Protein AF-A0A1V5J8S3-F1 (afdb_monomer)

Solvent-accessible surface area (backbone atoms only — not comparable to full-atom values): 8499 Å² total; per-residue (Å²): 117,66,55,64,52,51,51,52,51,47,53,51,49,51,51,52,47,46,70,76,46,64,83,63,82,67,90,40,72,66,55,52,52,49,49,53,52,52,53,50,52,51,55,54,58,50,48,42,62,65,68,33,94,46,72,66,56,31,52,52,52,54,46,41,63,73,77,60,67,65,91,67,60,66,65,60,51,48,62,75,44,37,70,60,52,51,51,53,51,51,52,49,53,62,68,71,50,55,68,72,61,58,52,48,57,50,54,53,55,70,72,43,56,69,70,58,46,52,51,52,53,49,52,50,50,53,50,51,50,59,62,68,66,50,80,73,74,65,55,90,88,64,76,125

Mean predicted aligned error: 12.48 Å

Secondary structure (DSSP, 8-state):
-HHHHHHHHHHHHHHHHHHHHTT-----HHHHHHHHHHHHHHHHHHHHHHH-SSHHHHHHHHHHHHHS-----HHHHHHHTHHHHHHHHHHHHHHHS-HHHHHHHHHHHHHS-HHHHHHHHHHHHHHHHHHHTS--PPPGGG--

Radius of gyration: 25.07 Å; Cα contacts (8 Å, |Δi|>4): 24; chains: 1; bounding box: 66×35×59 Å

pLDDT: mean 78.99, std 13.03, range [48.78, 96.5]

Foldseek 3Di:
DVLVVLVVVVVVVVVVCCVVCVPPPCPDVVVVVVVCVVVVVSVVLSVLVLQDPDPVSSVVVVCCVPPVDDPDDVVVVCVVCVVVVCVVVVVVCVVPDDPVVVVVVVVVLVPDDPVVVVVVVVVVVVVCVVVVPPPPPPDSVVPD

Structure (mmCIF, N/CA/C/O backbone):
data_AF-A0A1V5J8S3-F1
#
_entry.id   AF-A0A1V5J8S3-F1
#
loop_
_atom_site.group_PDB
_atom_site.id
_atom_site.type_symbol
_atom_site.label_atom_id
_atom_site.label_alt_id
_atom_site.label_comp_id
_atom_site.label_asym_id
_atom_site.label_entity_id
_atom_site.label_seq_id
_atom_site.pdbx_PDB_ins_code
_atom_site.Cartn_x
_atom_site.Cartn_y
_atom_site.Cartn_z
_atom_site.occupancy
_atom_site.B_iso_or_equiv
_atom_site.auth_seq_id
_atom_site.auth_comp_id
_atom_site.auth_asym_id
_atom_site.auth_atom_id
_atom_site.pdbx_PDB_model_num
ATOM 1 N N . MET A 1 1 ? 1.968 -19.312 -22.969 1.00 48.78 1 MET A N 1
ATOM 2 C CA . MET A 1 1 ? 3.069 -20.081 -23.605 1.00 48.78 1 MET A CA 1
ATOM 3 C C . MET A 1 1 ? 4.381 -19.291 -23.712 1.00 48.78 1 MET A C 1
ATOM 5 O O . MET A 1 1 ? 5.426 -19.868 -23.454 1.00 48.78 1 MET A O 1
ATOM 9 N N . VAL A 1 2 ? 4.354 -17.978 -23.980 1.00 59.34 2 VAL A N 1
ATOM 10 C CA . VAL A 1 2 ? 5.562 -17.117 -24.043 1.00 59.34 2 VAL A CA 1
ATOM 11 C C . VAL A 1 2 ? 6.311 -17.006 -22.699 1.00 59.34 2 VAL A C 1
ATOM 13 O O . VAL A 1 2 ? 7.536 -16.986 -22.673 1.00 59.34 2 VAL A O 1
ATOM 16 N N . TRP A 1 3 ? 5.593 -17.025 -21.570 1.00 53.72 3 TRP A N 1
ATOM 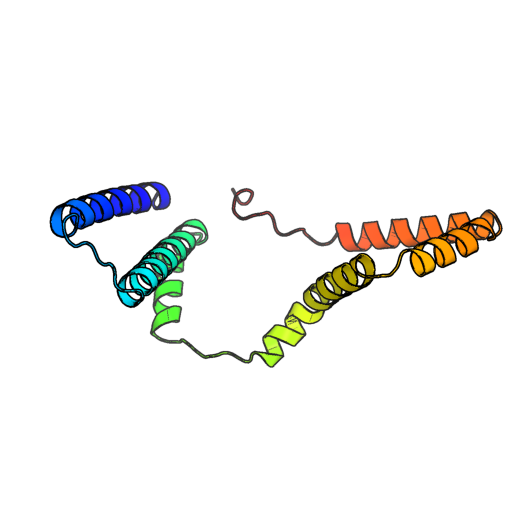17 C CA . TRP A 1 3 ? 6.174 -16.884 -20.226 1.00 53.72 3 TRP A CA 1
ATOM 18 C C . TRP A 1 3 ? 7.140 -18.016 -19.834 1.00 53.72 3 TRP A C 1
ATOM 20 O O . TRP A 1 3 ? 8.235 -17.744 -19.345 1.00 53.72 3 TRP A O 1
ATOM 30 N N . GLY A 1 4 ? 6.771 -19.274 -20.103 1.00 58.78 4 GLY A N 1
ATOM 31 C CA . GLY A 1 4 ? 7.643 -20.429 -19.857 1.00 58.78 4 GLY A CA 1
ATOM 32 C C . GLY A 1 4 ? 8.859 -20.456 -20.789 1.00 58.78 4 GLY A C 1
ATOM 33 O O . GLY A 1 4 ? 9.955 -20.793 -20.354 1.00 58.78 4 GLY A O 1
ATOM 34 N N . GLY A 1 5 ? 8.692 -20.016 -22.044 1.00 62.41 5 GLY A N 1
ATOM 35 C CA . GLY A 1 5 ? 9.794 -19.876 -23.002 1.00 62.41 5 GLY A CA 1
ATOM 36 C C . GLY A 1 5 ? 10.798 -18.796 -22.594 1.00 62.41 5 GLY A C 1
ATOM 37 O O . GLY A 1 5 ? 11.999 -19.044 -22.605 1.00 62.41 5 GLY A O 1
ATOM 38 N N . LEU A 1 6 ? 10.321 -17.629 -22.148 1.00 61.88 6 LEU A N 1
ATOM 39 C CA . LEU A 1 6 ? 11.180 -16.544 -21.664 1.00 61.88 6 LEU A CA 1
ATOM 40 C C . LEU A 1 6 ? 11.939 -16.928 -20.386 1.00 61.88 6 LEU A C 1
ATOM 42 O O . LEU A 1 6 ? 13.113 -16.591 -20.274 1.00 61.88 6 LEU A O 1
ATOM 46 N N . HIS A 1 7 ? 11.322 -17.660 -19.449 1.00 62.69 7 HIS A N 1
ATOM 47 C CA . HIS A 1 7 ? 12.032 -18.184 -18.269 1.00 62.69 7 HIS A CA 1
ATOM 48 C C . HIS A 1 7 ? 13.059 -19.254 -18.653 1.00 62.69 7 HIS A C 1
ATOM 50 O O . HIS A 1 7 ? 14.158 -19.266 -18.107 1.00 62.69 7 HIS A O 1
ATOM 56 N N . GLY A 1 8 ? 12.759 -20.093 -19.648 1.00 63.59 8 GLY A N 1
ATOM 57 C CA . GLY A 1 8 ? 13.741 -21.012 -20.226 1.00 63.59 8 GLY A CA 1
ATOM 58 C C . GLY A 1 8 ? 14.949 -20.280 -20.822 1.00 63.59 8 GLY A C 1
ATOM 59 O O . GLY A 1 8 ? 16.088 -20.637 -20.531 1.00 63.59 8 GLY A O 1
ATOM 60 N N . VAL A 1 9 ? 14.718 -19.209 -21.588 1.00 67.94 9 VAL A N 1
ATOM 61 C CA . VAL A 1 9 ? 15.791 -18.359 -22.135 1.00 67.94 9 VAL A CA 1
ATOM 62 C C . VAL A 1 9 ? 16.559 -17.650 -21.016 1.00 67.94 9 VAL A C 1
ATOM 64 O O . VAL A 1 9 ? 17.783 -17.586 -21.079 1.00 67.94 9 VAL A O 1
ATOM 67 N N . ALA A 1 10 ? 15.876 -17.193 -19.963 1.00 65.25 10 ALA A N 1
ATOM 68 C CA . ALA A 1 10 ? 16.507 -16.597 -18.786 1.00 65.25 10 ALA A CA 1
ATOM 69 C C . ALA A 1 10 ? 17.518 -17.543 -18.133 1.00 65.25 10 ALA A C 1
ATOM 71 O O . ALA A 1 10 ? 18.649 -17.146 -17.871 1.00 65.25 10 ALA A O 1
ATOM 72 N N . LEU A 1 11 ? 17.128 -18.805 -17.928 1.00 66.62 11 LEU A N 1
ATOM 73 C CA . LEU A 1 11 ? 17.985 -19.833 -17.336 1.00 66.62 11 LEU A CA 1
ATOM 74 C C . LEU A 1 11 ? 19.180 -20.161 -18.237 1.00 66.62 11 LEU A C 1
ATOM 76 O O . LEU A 1 11 ? 20.286 -20.381 -17.748 1.00 66.62 11 LEU A O 1
ATOM 80 N N . VAL A 1 12 ? 18.987 -20.168 -19.559 1.00 70.44 12 VAL A N 1
ATOM 81 C CA . VAL A 1 12 ? 20.087 -20.353 -20.518 1.00 70.44 12 VAL A CA 1
ATOM 82 C C . VAL A 1 12 ? 21.059 -19.173 -20.459 1.00 70.44 12 VAL A C 1
ATOM 84 O O . VAL A 1 12 ? 22.268 -19.388 -20.399 1.00 70.44 12 VAL A O 1
ATOM 87 N N . VAL A 1 13 ? 20.556 -17.938 -20.403 1.00 71.38 13 VAL A N 1
ATOM 88 C CA . VAL A 1 13 ? 21.379 -16.726 -20.276 1.00 71.38 13 VAL A CA 1
ATOM 89 C C . VAL A 1 13 ? 22.109 -16.686 -18.932 1.00 71.38 13 VAL A C 1
ATOM 91 O O . VAL A 1 13 ? 23.299 -16.392 -18.910 1.00 71.38 13 VAL A O 1
ATOM 94 N N . GLU A 1 14 ? 21.459 -17.051 -17.826 1.00 69.12 14 GLU A N 1
ATOM 95 C CA . GLU A 1 14 ? 22.086 -17.179 -16.503 1.00 69.12 14 GLU A CA 1
ATOM 96 C C . GLU A 1 14 ? 23.199 -18.236 -16.515 1.00 69.12 14 GLU A C 1
ATOM 98 O O . GLU A 1 14 ? 24.282 -18.042 -15.953 1.00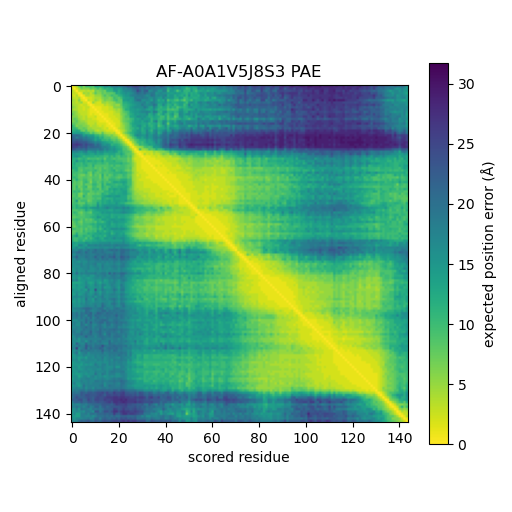 69.12 14 GLU A O 1
ATOM 103 N N . LYS A 1 15 ? 22.976 -19.352 -17.211 1.00 68.69 15 LYS A N 1
ATOM 104 C CA . LYS A 1 15 ? 23.967 -20.422 -17.331 1.00 68.69 15 LYS A CA 1
AT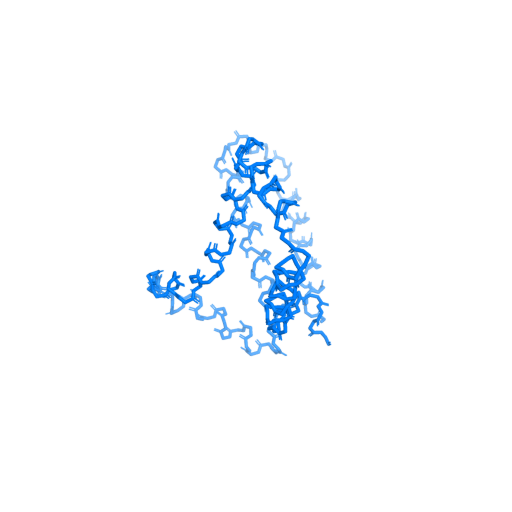OM 105 C C . LYS A 1 15 ? 25.156 -20.013 -18.201 1.00 68.69 15 LYS A C 1
ATOM 107 O O . LYS A 1 15 ? 26.294 -20.314 -17.852 1.00 68.69 15 LYS A O 1
ATOM 112 N N . ILE A 1 16 ? 24.919 -19.260 -19.272 1.00 69.56 16 ILE A N 1
ATOM 113 C CA . ILE A 1 16 ? 25.977 -18.656 -20.096 1.00 69.56 16 ILE A CA 1
ATOM 114 C C . ILE A 1 16 ? 26.734 -17.587 -19.295 1.00 69.56 16 ILE A C 1
ATOM 116 O O . ILE A 1 16 ? 27.960 -17.541 -19.333 1.00 69.56 16 ILE A O 1
ATOM 120 N N . TRP A 1 17 ? 26.035 -16.767 -18.510 1.00 65.69 17 TRP A N 1
ATOM 121 C CA . TRP A 1 17 ? 26.638 -15.721 -17.686 1.00 65.69 17 TRP A CA 1
ATOM 122 C C . TRP A 1 17 ? 27.486 -16.294 -16.549 1.00 65.69 17 TRP A C 1
ATOM 124 O O . TRP A 1 17 ? 28.603 -15.840 -16.324 1.00 65.69 17 TRP A O 1
ATOM 134 N N . SER A 1 18 ? 27.000 -17.317 -15.849 1.00 64.88 18 SER A N 1
ATOM 135 C CA . SER A 1 18 ? 27.772 -18.022 -14.817 1.00 64.88 18 SER A CA 1
ATOM 136 C C . SER A 1 18 ? 28.952 -18.795 -15.411 1.00 64.88 18 SER A C 1
ATOM 138 O O . SER A 1 18 ? 30.003 -18.872 -14.782 1.00 64.88 18 SER A O 1
ATOM 140 N N . TRP A 1 19 ? 28.842 -19.293 -16.642 1.00 63.41 19 TRP A N 1
ATOM 141 C CA . TRP A 1 19 ? 29.974 -19.881 -17.355 1.00 63.41 19 TRP A CA 1
ATOM 142 C C . TRP A 1 19 ? 31.035 -18.833 -17.750 1.00 63.41 19 TRP A C 1
ATOM 144 O O . TRP A 1 19 ? 32.226 -19.073 -17.555 1.00 63.41 19 TRP A O 1
ATOM 154 N N . LEU A 1 20 ? 30.621 -17.648 -18.220 1.00 60.56 20 LEU A N 1
ATOM 155 C CA . LEU A 1 20 ? 31.519 -16.552 -18.623 1.00 60.56 20 LEU A CA 1
ATOM 156 C C . LEU A 1 20 ? 32.131 -15.785 -17.434 1.00 60.56 20 LEU A C 1
ATOM 158 O O . LEU A 1 20 ? 33.301 -15.410 -17.472 1.00 60.56 20 LEU A O 1
ATOM 162 N N . PHE A 1 21 ? 31.358 -15.552 -16.371 1.00 60.75 21 PHE A N 1
ATOM 163 C CA . PHE A 1 21 ? 31.720 -14.679 -15.247 1.00 60.75 21 PHE A CA 1
ATOM 164 C C . PHE A 1 21 ? 31.821 -15.403 -13.896 1.00 60.75 21 PHE A C 1
ATOM 166 O O . PHE A 1 21 ? 32.158 -14.768 -12.897 1.00 60.75 21 PHE A O 1
ATOM 173 N N . GLY A 1 22 ? 31.599 -16.720 -13.829 1.00 54.53 22 GLY A N 1
ATOM 174 C CA . GLY A 1 22 ? 31.564 -17.495 -12.576 1.00 54.53 22 GLY A CA 1
ATOM 175 C C . GLY A 1 22 ? 32.874 -17.550 -11.785 1.00 54.53 22 GLY A C 1
ATOM 176 O O . GLY A 1 22 ? 32.880 -18.006 -10.646 1.00 54.53 22 GLY A O 1
ATOM 177 N N . LYS A 1 23 ? 33.984 -17.058 -12.351 1.00 51.12 23 LYS A N 1
ATOM 178 C CA . LYS A 1 23 ? 35.263 -16.889 -11.639 1.00 51.12 23 LYS A CA 1
ATOM 179 C C . LYS A 1 23 ? 35.500 -15.473 -11.114 1.00 51.12 23 LYS A C 1
ATOM 181 O O . LYS A 1 23 ? 36.470 -15.255 -10.388 1.00 51.12 23 LYS A O 1
ATOM 186 N N . VAL A 1 24 ? 34.648 -14.502 -11.444 1.00 53.91 24 VAL A N 1
ATOM 187 C CA . VAL A 1 24 ? 34.797 -13.146 -10.918 1.00 53.91 24 VAL A CA 1
ATOM 188 C C . VAL A 1 24 ? 34.109 -13.101 -9.560 1.00 53.91 24 VAL A C 1
ATOM 190 O O . VAL A 1 24 ? 32.900 -12.930 -9.455 1.00 53.91 24 VAL A O 1
ATOM 193 N N . SER A 1 25 ? 34.899 -13.266 -8.498 1.00 53.97 25 SER A N 1
ATOM 194 C CA . SER A 1 25 ? 34.501 -12.911 -7.134 1.00 53.97 25 SER A CA 1
ATOM 195 C C . SER A 1 25 ? 34.222 -11.411 -7.102 1.00 53.97 25 SER A C 1
ATOM 197 O O . SER A 1 25 ? 35.101 -10.601 -6.791 1.00 53.97 25 SER A O 1
ATOM 199 N N . VAL A 1 26 ? 33.014 -10.996 -7.493 1.00 57.31 26 VAL A N 1
ATOM 200 C CA . VAL A 1 26 ? 32.640 -9.585 -7.449 1.00 57.31 26 VAL A CA 1
ATOM 201 C C . VAL A 1 26 ? 32.246 -9.226 -6.022 1.00 57.31 26 VAL A C 1
ATOM 203 O O . VAL A 1 26 ? 31.103 -8.919 -5.698 1.00 57.31 26 VAL A O 1
ATOM 206 N N . ARG A 1 27 ? 33.249 -9.222 -5.141 1.00 57.12 27 ARG A N 1
ATOM 207 C CA . ARG A 1 27 ? 33.192 -8.686 -3.778 1.00 57.12 27 ARG A CA 1
ATOM 208 C C . ARG A 1 27 ? 33.187 -7.152 -3.802 1.00 57.12 27 ARG A C 1
ATOM 210 O O . ARG A 1 27 ? 33.949 -6.497 -3.097 1.00 57.12 27 ARG A O 1
ATOM 217 N N . LYS A 1 28 ? 32.361 -6.559 -4.666 1.00 69.38 28 LYS A N 1
ATOM 218 C CA . LYS A 1 28 ? 32.152 -5.113 -4.765 1.00 69.38 28 LYS A CA 1
ATOM 219 C C . LYS A 1 28 ? 30.653 -4.863 -4.676 1.00 69.38 28 LYS A C 1
ATOM 221 O O . LYS A 1 28 ? 29.905 -5.314 -5.537 1.00 69.38 28 LYS A O 1
ATOM 226 N N . ARG A 1 29 ? 30.221 -4.124 -3.644 1.00 74.50 29 ARG A N 1
ATOM 227 C CA . ARG A 1 29 ? 28.806 -3.777 -3.388 1.00 74.50 29 ARG A CA 1
ATOM 228 C C . ARG A 1 29 ? 28.079 -3.278 -4.646 1.00 74.50 29 ARG A C 1
ATOM 230 O O . ARG A 1 29 ? 26.921 -3.616 -4.841 1.00 74.50 29 ARG A O 1
ATOM 237 N N . GLY A 1 30 ? 28.774 -2.554 -5.530 1.00 80.19 30 GLY A N 1
ATOM 238 C CA . GLY A 1 30 ? 28.214 -2.069 -6.795 1.00 80.19 30 GLY A CA 1
ATOM 239 C C . GLY A 1 30 ? 27.762 -3.173 -7.756 1.00 80.19 30 GLY A C 1
ATOM 240 O O . GLY A 1 30 ? 26.701 -3.051 -8.354 1.00 80.19 30 GLY A O 1
ATOM 241 N N . ALA A 1 31 ? 28.496 -4.282 -7.861 1.00 78.19 31 ALA A N 1
ATOM 242 C CA . ALA A 1 31 ? 28.096 -5.390 -8.728 1.00 78.19 31 ALA A CA 1
ATOM 243 C C . ALA A 1 31 ? 26.923 -6.187 -8.157 1.00 78.19 31 ALA A C 1
ATOM 245 O O . ALA A 1 31 ? 26.089 -6.676 -8.909 1.00 78.19 31 ALA A O 1
ATOM 246 N N . HIS A 1 32 ? 26.825 -6.266 -6.829 1.00 77.12 32 HIS A N 1
ATOM 247 C CA . HIS A 1 32 ? 25.665 -6.856 -6.169 1.00 77.12 32 HIS A CA 1
ATOM 248 C C . HIS A 1 32 ? 24.401 -6.019 -6.413 1.00 77.12 32 HIS A C 1
ATOM 250 O O . HIS A 1 32 ? 23.367 -6.558 -6.793 1.00 77.12 32 HIS A O 1
ATOM 256 N N . ILE A 1 33 ? 24.494 -4.693 -6.258 1.00 84.88 33 ILE A N 1
ATOM 257 C CA . ILE A 1 33 ? 23.383 -3.771 -6.547 1.00 84.88 33 ILE A CA 1
ATOM 258 C C . ILE A 1 33 ? 22.995 -3.838 -8.029 1.00 84.88 33 ILE A C 1
ATOM 260 O O . ILE A 1 33 ? 21.812 -3.939 -8.340 1.00 84.88 33 ILE A O 1
ATOM 264 N N . ALA A 1 34 ? 23.973 -3.844 -8.940 1.00 83.12 34 ALA A N 1
ATOM 265 C CA . ALA A 1 34 ? 23.713 -4.005 -10.369 1.00 83.12 34 ALA A CA 1
ATOM 266 C C . ALA A 1 34 ? 23.029 -5.346 -10.674 1.00 83.12 34 ALA A C 1
ATOM 268 O O . ALA A 1 34 ? 22.066 -5.375 -11.431 1.00 83.12 34 ALA A O 1
ATOM 269 N N . GLY A 1 35 ? 23.465 -6.435 -10.033 1.00 80.31 35 GLY A N 1
ATOM 270 C CA . GLY A 1 35 ? 22.822 -7.743 -10.136 1.00 80.31 35 GLY A CA 1
ATOM 271 C C . GLY A 1 35 ? 21.354 -7.703 -9.714 1.00 80.31 35 GLY A C 1
ATOM 272 O O . GLY A 1 35 ? 20.505 -8.162 -10.470 1.00 80.31 35 GLY A O 1
ATOM 273 N N . ILE A 1 36 ? 21.044 -7.090 -8.565 1.00 80.88 36 ILE A N 1
ATOM 274 C CA . ILE A 1 36 ? 19.660 -6.901 -8.096 1.00 80.88 36 ILE A CA 1
ATOM 275 C C . ILE A 1 36 ? 18.843 -6.090 -9.105 1.00 80.88 36 ILE A C 1
ATOM 277 O O . ILE A 1 36 ? 17.728 -6.477 -9.437 1.00 80.88 36 ILE A O 1
ATOM 281 N N . LEU A 1 37 ? 19.374 -4.969 -9.601 1.00 86.31 37 LEU A N 1
ATOM 282 C CA . LEU A 1 37 ? 18.646 -4.123 -10.548 1.00 86.31 37 LEU A CA 1
ATOM 283 C C . LEU A 1 37 ? 18.369 -4.858 -11.859 1.00 86.31 37 LEU A C 1
ATOM 285 O O . LEU A 1 37 ? 17.257 -4.775 -12.376 1.00 86.31 37 LEU A O 1
ATOM 289 N N . ILE A 1 38 ? 19.346 -5.591 -12.389 1.00 81.81 38 ILE A N 1
ATOM 290 C CA . ILE A 1 38 ? 19.189 -6.330 -13.643 1.00 81.81 38 ILE A CA 1
ATOM 291 C C . ILE A 1 38 ? 18.156 -7.444 -13.473 1.00 81.81 38 ILE A C 1
ATOM 293 O O . ILE A 1 38 ? 17.230 -7.529 -14.278 1.00 81.81 38 ILE A O 1
ATOM 297 N N . THR A 1 39 ? 18.261 -8.262 -12.421 1.00 80.00 39 THR A N 1
ATOM 298 C CA . THR A 1 39 ? 17.308 -9.359 -12.191 1.00 80.00 39 THR A CA 1
ATOM 299 C C . THR A 1 39 ? 15.903 -8.833 -11.918 1.00 80.00 39 THR A C 1
ATOM 301 O O . THR A 1 39 ? 14.941 -9.350 -12.482 1.00 80.00 39 THR A O 1
ATOM 304 N N . PHE A 1 40 ? 15.774 -7.762 -11.135 1.00 83.75 40 PHE A N 1
ATOM 305 C CA . PHE A 1 40 ? 14.489 -7.127 -10.856 1.00 83.75 40 PHE A CA 1
ATOM 306 C C . PHE A 1 40 ? 13.814 -6.598 -12.126 1.00 83.75 40 PHE A C 1
ATOM 308 O O . PHE A 1 40 ? 12.644 -6.900 -12.371 1.00 83.75 40 PHE A O 1
ATOM 315 N N . ASN A 1 41 ? 14.539 -5.834 -12.950 1.00 85.25 41 ASN A N 1
ATOM 316 C CA . ASN A 1 41 ? 13.992 -5.300 -14.197 1.00 85.25 41 ASN A CA 1
ATOM 317 C C . ASN A 1 41 ? 13.643 -6.430 -15.167 1.00 85.25 41 ASN A C 1
ATOM 319 O O . ASN A 1 41 ? 12.569 -6.413 -15.761 1.00 85.25 41 ASN A O 1
ATOM 323 N N . PHE A 1 42 ? 14.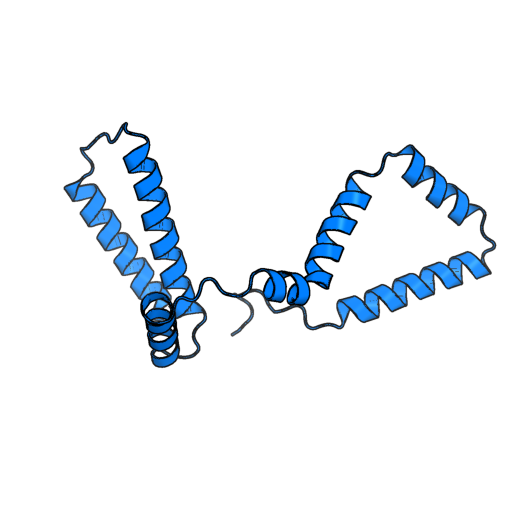503 -7.443 -15.276 1.00 79.94 42 PHE A N 1
ATOM 324 C CA . PHE A 1 42 ? 14.256 -8.604 -16.121 1.00 79.94 42 PHE A CA 1
ATOM 325 C C . PHE A 1 42 ? 12.952 -9.320 -15.741 1.00 79.94 42 PHE A C 1
ATOM 327 O O . PHE A 1 42 ? 12.063 -9.460 -16.581 1.00 79.94 42 PHE A O 1
ATOM 334 N N . VAL A 1 43 ? 12.786 -9.687 -14.466 1.00 81.31 43 VAL A N 1
ATOM 335 C CA . VAL A 1 43 ? 11.559 -10.340 -13.976 1.00 81.31 43 VAL A CA 1
ATOM 336 C C . VAL A 1 43 ? 10.336 -9.434 -14.169 1.00 81.31 43 VAL A C 1
ATOM 338 O O . VAL A 1 43 ? 9.279 -9.905 -14.593 1.00 81.31 43 VAL A O 1
ATOM 341 N N . SER A 1 44 ? 10.482 -8.127 -13.940 1.00 83.50 44 SER A N 1
ATOM 342 C CA . SER A 1 44 ? 9.398 -7.154 -14.130 1.00 83.50 44 SER A CA 1
ATOM 343 C C . SER A 1 44 ? 8.947 -7.054 -15.592 1.00 83.50 44 SER A C 1
ATOM 345 O O . SER A 1 44 ? 7.746 -7.066 -15.865 1.00 83.50 44 SER A O 1
ATOM 347 N N . PHE A 1 45 ? 9.875 -7.033 -16.555 1.00 84.00 45 PHE A N 1
ATOM 348 C CA . PHE A 1 45 ? 9.531 -7.063 -17.981 1.00 84.00 45 PHE A CA 1
ATOM 349 C C . PHE A 1 45 ? 8.858 -8.380 -18.380 1.00 84.00 45 PHE A C 1
ATOM 351 O O . PHE A 1 45 ? 7.951 -8.383 -19.209 1.00 84.00 45 PHE A O 1
ATOM 358 N N . MET A 1 46 ? 9.221 -9.506 -17.767 1.00 80.19 46 MET A N 1
ATOM 359 C CA . MET A 1 46 ? 8.542 -10.779 -18.037 1.00 80.19 46 MET A CA 1
ATOM 360 C C . MET A 1 46 ? 7.089 -10.797 -17.556 1.00 80.19 46 MET A C 1
ATOM 362 O O . MET A 1 46 ? 6.243 -11.430 -18.193 1.00 80.19 46 MET A O 1
ATOM 366 N N . TRP A 1 47 ? 6.771 -10.098 -16.462 1.00 78.75 47 TRP A N 1
ATOM 367 C CA . TRP A 1 47 ? 5.391 -9.957 -15.987 1.00 78.75 47 TRP A CA 1
ATOM 368 C C . TRP A 1 47 ? 4.490 -9.205 -16.972 1.00 78.75 47 TRP A C 1
ATOM 370 O O . TRP A 1 47 ? 3.295 -9.500 -17.032 1.00 78.75 47 TRP A O 1
ATOM 380 N N . ILE A 1 48 ? 5.043 -8.313 -17.802 1.00 83.88 48 ILE A N 1
ATOM 381 C CA . ILE A 1 48 ? 4.293 -7.640 -18.875 1.00 83.88 48 ILE A CA 1
ATOM 382 C C . ILE A 1 48 ? 3.695 -8.669 -19.838 1.00 83.88 48 ILE A C 1
ATOM 384 O O . ILE A 1 48 ? 2.495 -8.640 -20.100 1.00 83.88 48 ILE A O 1
ATOM 388 N N . PHE A 1 49 ? 4.498 -9.632 -20.296 1.00 79.12 49 PHE A N 1
ATOM 389 C CA . PHE A 1 49 ? 4.045 -10.691 -21.205 1.00 79.12 49 PHE A CA 1
ATOM 390 C C . PHE A 1 49 ? 3.090 -11.693 -20.550 1.00 79.12 49 PHE A C 1
ATOM 392 O O . PHE A 1 49 ? 2.357 -12.381 -21.255 1.00 79.12 49 PHE A O 1
ATOM 399 N N . PHE A 1 50 ? 3.103 -11.804 -19.218 1.00 74.69 50 PHE A N 1
ATOM 400 C CA . PHE A 1 50 ? 2.136 -12.628 -18.491 1.00 74.69 50 PHE A CA 1
ATOM 401 C C . PHE A 1 50 ? 0.766 -11.952 -18.400 1.00 74.69 50 PHE A C 1
ATOM 403 O O . PHE A 1 50 ? -0.258 -12.622 -18.480 1.00 74.69 50 PHE A O 1
ATOM 410 N N . ARG A 1 51 ? 0.749 -10.627 -18.214 1.00 75.81 51 ARG A N 1
ATOM 411 C CA . ARG A 1 51 ? -0.482 -9.861 -17.996 1.00 75.81 51 ARG A CA 1
ATOM 412 C C . ARG A 1 51 ? -1.127 -9.345 -19.283 1.00 75.81 51 ARG A C 1
ATOM 414 O O . ARG A 1 51 ? -2.337 -9.133 -19.295 1.00 75.81 51 ARG A O 1
ATOM 421 N N . ALA A 1 52 ? -0.344 -9.089 -20.328 1.00 81.88 52 ALA A N 1
ATOM 422 C CA . ALA A 1 52 ? -0.869 -8.616 -21.603 1.00 81.88 52 ALA A CA 1
ATOM 423 C C . ALA A 1 52 ? -1.759 -9.688 -22.253 1.00 81.88 52 ALA A C 1
ATOM 425 O O . ALA A 1 52 ? -1.394 -10.862 -22.293 1.00 81.88 52 ALA A O 1
ATOM 426 N N . GLY A 1 53 ? -2.915 -9.284 -22.788 1.00 78.88 53 GLY A N 1
ATOM 427 C CA . GLY A 1 53 ? -3.851 -10.210 -23.434 1.00 78.88 53 GLY A CA 1
ATOM 428 C C . GLY A 1 53 ? -3.344 -10.741 -24.778 1.00 78.88 53 GLY A C 1
ATOM 429 O O . GLY A 1 53 ? -3.790 -11.789 -25.239 1.00 78.88 53 GLY A O 1
ATOM 430 N N . ASN A 1 54 ? -2.403 -10.035 -25.411 1.00 83.12 54 ASN A N 1
ATOM 431 C CA . ASN A 1 54 ? -1.746 -10.439 -26.650 1.00 83.12 54 ASN A CA 1
ATOM 432 C C . ASN A 1 54 ? -0.343 -9.805 -26.780 1.00 83.12 54 ASN A C 1
ATOM 434 O O . ASN A 1 54 ? 0.056 -8.947 -25.989 1.00 83.12 54 ASN A O 1
ATOM 438 N N . MET A 1 55 ? 0.416 -10.246 -27.788 1.00 80.06 55 MET A N 1
ATOM 439 C CA . MET A 1 55 ? 1.794 -9.790 -28.019 1.00 80.06 55 MET A CA 1
ATOM 440 C C . MET A 1 55 ? 1.874 -8.306 -28.399 1.00 80.06 55 MET A C 1
ATOM 442 O O . MET A 1 55 ? 2.803 -7.614 -27.993 1.00 80.06 55 MET A O 1
ATOM 446 N N . GLU A 1 56 ? 0.887 -7.805 -29.140 1.00 86.12 56 GLU A N 1
ATOM 447 C CA . GLU A 1 56 ? 0.818 -6.404 -29.558 1.00 86.12 56 GLU A CA 1
ATOM 448 C C . GLU A 1 56 ? 0.704 -5.467 -28.345 1.00 86.12 56 GLU A C 1
ATOM 450 O O . GLU A 1 56 ? 1.484 -4.526 -28.214 1.00 86.12 56 GLU A O 1
ATOM 455 N N . GLN A 1 57 ? -0.174 -5.787 -27.390 1.00 84.75 57 GLN A N 1
ATOM 456 C CA . GLN A 1 57 ? -0.320 -5.048 -26.133 1.00 84.75 57 GLN A CA 1
ATOM 457 C C . GLN A 1 57 ? 0.969 -5.040 -25.303 1.00 84.75 57 GLN A C 1
ATOM 459 O O . GLN A 1 57 ? 1.317 -4.010 -24.724 1.00 84.75 57 GLN A O 1
ATOM 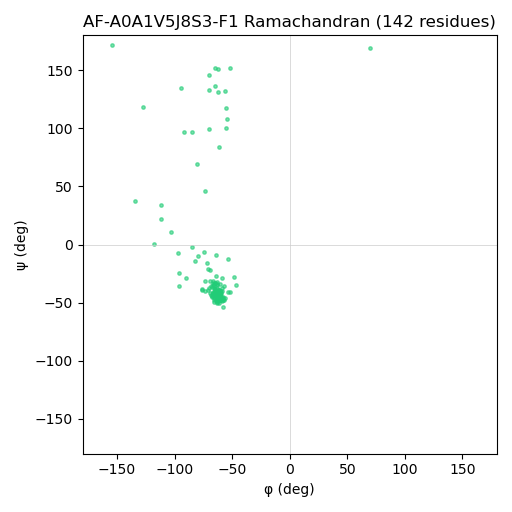464 N N . ALA A 1 58 ? 1.694 -6.161 -25.254 1.00 85.19 58 ALA A N 1
ATOM 465 C CA . ALA A 1 58 ? 2.969 -6.233 -24.543 1.00 85.19 58 ALA A CA 1
ATOM 466 C C . ALA A 1 58 ? 4.015 -5.289 -25.162 1.00 85.19 58 ALA A C 1
ATOM 468 O O . ALA A 1 58 ? 4.677 -4.544 -24.438 1.00 85.19 58 ALA A O 1
ATOM 469 N N . VAL A 1 59 ? 4.129 -5.277 -26.495 1.00 86.81 59 VAL A N 1
ATOM 470 C CA . VAL A 1 59 ? 5.060 -4.403 -27.227 1.00 86.81 59 VAL A CA 1
ATOM 471 C C . VAL A 1 59 ? 4.676 -2.931 -27.080 1.00 86.81 59 VAL A C 1
ATOM 473 O O . VAL A 1 59 ? 5.550 -2.101 -26.838 1.00 86.81 59 VAL A O 1
ATOM 476 N N . ILE A 1 60 ? 3.383 -2.602 -27.157 1.00 89.06 60 ILE A N 1
ATOM 477 C CA . ILE A 1 60 ? 2.888 -1.240 -26.909 1.00 89.06 60 ILE A CA 1
ATOM 478 C C . ILE A 1 60 ? 3.286 -0.778 -25.504 1.00 89.06 60 ILE A C 1
ATOM 480 O O . ILE A 1 60 ? 3.816 0.323 -25.357 1.00 89.06 60 ILE A O 1
ATOM 484 N N . MET A 1 61 ? 3.093 -1.619 -24.483 1.00 87.56 61 MET A N 1
ATOM 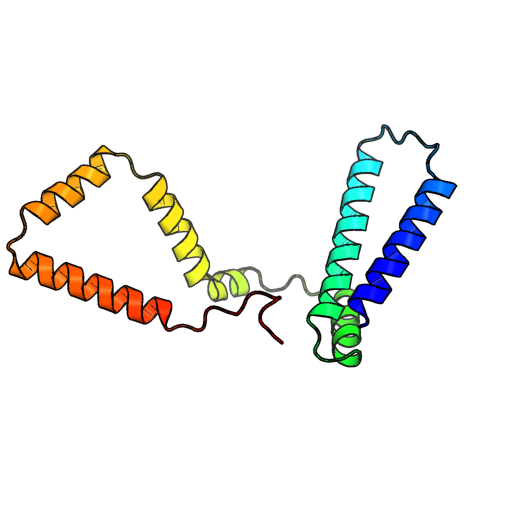485 C CA . MET A 1 61 ? 3.430 -1.262 -23.104 1.00 87.56 61 MET A CA 1
ATOM 486 C C . MET A 1 61 ? 4.940 -1.057 -22.916 1.00 87.56 61 MET A C 1
ATOM 488 O O . MET A 1 61 ? 5.345 -0.087 -22.280 1.00 87.56 61 MET A O 1
ATOM 492 N N . ILE A 1 62 ? 5.780 -1.909 -23.514 1.00 88.25 62 ILE A N 1
ATOM 493 C CA . ILE A 1 62 ? 7.242 -1.732 -23.492 1.00 88.25 62 ILE A CA 1
ATOM 494 C C . ILE A 1 62 ? 7.642 -0.426 -24.184 1.00 88.25 62 ILE A C 1
ATOM 496 O O . ILE A 1 62 ? 8.416 0.343 -23.618 1.00 88.25 62 ILE A O 1
ATOM 500 N N . ASN A 1 63 ? 7.095 -0.140 -25.368 1.00 88.88 63 ASN A N 1
ATOM 501 C CA . ASN A 1 63 ? 7.381 1.108 -26.071 1.00 88.88 63 ASN A CA 1
ATOM 502 C C . ASN A 1 63 ? 6.998 2.317 -25.217 1.00 88.88 63 ASN A C 1
ATOM 504 O O . ASN A 1 63 ? 7.822 3.207 -25.048 1.00 88.88 63 ASN A O 1
ATOM 508 N N . GLN A 1 64 ? 5.818 2.314 -24.591 1.00 87.19 64 GLN A N 1
ATOM 509 C CA . GLN A 1 64 ? 5.394 3.419 -23.730 1.00 87.19 64 GLN A CA 1
ATOM 510 C C . GLN A 1 64 ? 6.324 3.657 -22.532 1.00 87.19 64 GLN A C 1
ATOM 512 O O . GLN A 1 64 ? 6.531 4.813 -22.156 1.00 87.19 64 GLN A O 1
ATOM 517 N N . ILE A 1 65 ? 6.917 2.599 -21.967 1.00 87.25 65 ILE A N 1
ATOM 518 C CA . ILE A 1 65 ? 7.901 2.710 -20.878 1.00 87.25 65 ILE A CA 1
ATOM 519 C C . ILE A 1 65 ? 9.159 3.465 -21.333 1.00 87.25 65 ILE A C 1
ATOM 521 O O . ILE A 1 65 ? 9.731 4.200 -20.536 1.00 87.25 65 ILE A O 1
ATOM 525 N N . PHE A 1 66 ? 9.594 3.318 -22.589 1.00 86.69 66 PHE A N 1
ATOM 526 C CA . PHE A 1 66 ? 10.815 3.966 -23.089 1.00 86.69 66 PHE A CA 1
ATOM 527 C C . PHE A 1 66 ? 10.563 5.292 -23.819 1.00 86.69 66 PHE A C 1
ATOM 529 O O . PHE A 1 66 ? 11.381 6.203 -23.716 1.00 86.69 66 PHE A O 1
ATOM 536 N N . SER A 1 67 ? 9.461 5.418 -24.562 1.00 85.69 67 SER A N 1
ATOM 537 C CA . SER A 1 67 ? 9.192 6.574 -25.429 1.00 85.69 67 SER A CA 1
ATOM 538 C C . SER A 1 67 ? 8.309 7.638 -24.787 1.00 85.69 67 SER A C 1
ATOM 540 O O . SER A 1 67 ? 8.345 8.793 -25.200 1.00 85.69 67 SER A O 1
ATOM 542 N N . SER A 1 68 ? 7.485 7.264 -23.809 1.00 81.00 68 SER A N 1
ATOM 543 C CA . SER A 1 68 ? 6.496 8.154 -23.189 1.00 81.00 68 SER A CA 1
ATOM 544 C C . SER A 1 68 ? 6.511 8.041 -21.667 1.00 81.00 68 SER A C 1
ATOM 546 O O . SER A 1 68 ? 5.464 8.089 -21.021 1.00 81.00 68 SER A O 1
ATOM 548 N N . PHE A 1 69 ? 7.701 7.881 -21.084 1.00 78.06 69 PHE A N 1
ATOM 549 C CA . PHE A 1 69 ? 7.861 7.916 -19.638 1.00 78.06 69 PHE A CA 1
ATOM 550 C C . PHE A 1 69 ? 7.651 9.343 -19.131 1.00 78.06 69 PHE A C 1
ATOM 552 O O . PHE A 1 69 ? 8.539 10.192 -19.207 1.00 78.06 69 PHE A O 1
ATOM 559 N N . SER A 1 70 ? 6.456 9.608 -18.617 1.00 78.06 70 SER A N 1
ATOM 560 C CA . SER A 1 70 ? 6.196 10.789 -17.806 1.00 78.06 70 SER A CA 1
ATOM 561 C C . SER A 1 70 ? 6.354 10.398 -16.336 1.00 78.06 70 SER A C 1
ATOM 563 O O . SER A 1 70 ? 5.789 9.377 -15.939 1.00 78.06 70 SER A O 1
ATOM 565 N N . PRO A 1 71 ? 7.042 11.203 -15.503 1.00 72.88 71 PRO A N 1
ATOM 566 C CA . PRO A 1 71 ? 7.063 11.021 -14.050 1.00 72.88 71 PRO A CA 1
ATOM 567 C C . PRO A 1 71 ? 5.663 10.955 -13.415 1.00 72.88 71 PRO A C 1
ATOM 569 O O . PRO A 1 71 ? 5.543 10.549 -12.265 1.00 72.88 71 PRO A O 1
ATOM 572 N N . GLY A 1 72 ? 4.612 11.312 -14.163 1.00 74.00 72 GLY A N 1
ATOM 573 C CA . GLY A 1 72 ? 3.234 11.285 -13.702 1.00 74.00 72 GLY A CA 1
ATOM 574 C C . GLY A 1 72 ? 2.966 12.368 -12.662 1.00 74.00 72 GLY A C 1
ATOM 575 O O . GLY A 1 72 ? 3.872 13.022 -12.148 1.00 74.00 72 GLY A O 1
ATOM 576 N N . ASP A 1 73 ? 1.690 12.568 -12.354 1.00 81.88 73 ASP A N 1
ATOM 577 C CA . ASP A 1 73 ? 1.297 13.389 -11.216 1.00 81.88 73 ASP A CA 1
ATOM 578 C C . ASP A 1 73 ? 1.150 12.478 -9.992 1.00 81.88 73 ASP A C 1
ATOM 580 O O . ASP A 1 73 ? 0.132 11.808 -9.797 1.00 81.88 73 ASP A O 1
ATOM 584 N N . TYR A 1 74 ? 2.199 12.420 -9.170 1.00 80.31 74 TYR A N 1
ATOM 585 C CA . TYR A 1 74 ? 2.192 11.634 -7.935 1.00 80.31 74 TYR A CA 1
ATOM 586 C C . TYR A 1 74 ? 1.070 12.062 -6.974 1.00 80.31 74 TYR A C 1
ATOM 588 O O . TYR A 1 74 ? 0.566 11.227 -6.220 1.00 80.31 74 TYR A O 1
ATOM 596 N N . GLY A 1 75 ? 0.645 13.331 -7.017 1.00 82.19 75 GLY A N 1
ATOM 597 C CA . GLY A 1 75 ? -0.486 13.834 -6.240 1.00 82.19 75 GLY A CA 1
ATOM 598 C C . GLY A 1 75 ? -1.805 13.235 -6.718 1.00 82.19 75 GLY A C 1
ATOM 599 O O . GLY A 1 75 ? -2.585 12.736 -5.905 1.00 82.19 75 GLY A O 1
ATOM 600 N N . LEU A 1 76 ? -2.015 13.185 -8.035 1.00 83.44 76 LEU A N 1
ATOM 601 C CA . LEU A 1 76 ? -3.187 12.538 -8.633 1.00 83.44 76 LEU A CA 1
ATOM 602 C C . LEU A 1 76 ? -3.251 11.046 -8.279 1.00 83.44 76 LEU A C 1
ATOM 604 O O . LEU A 1 76 ? -4.323 10.538 -7.943 1.00 83.44 76 LEU A O 1
ATOM 608 N N . VAL A 1 77 ? -2.113 10.346 -8.317 1.00 82.62 77 VAL A N 1
ATOM 609 C CA . VAL A 1 77 ? -2.040 8.932 -7.919 1.00 82.62 77 VAL A CA 1
ATOM 610 C C . VAL A 1 77 ? -2.417 8.782 -6.447 1.00 82.62 77 VAL A C 1
ATOM 612 O O . VAL A 1 77 ? -3.279 7.970 -6.118 1.00 82.62 77 VAL A O 1
ATOM 615 N N . LEU A 1 78 ? -1.842 9.593 -5.557 1.00 83.75 78 LEU A N 1
ATOM 616 C CA . LEU A 1 78 ? -2.145 9.516 -4.128 1.00 83.75 78 LEU A CA 1
ATOM 617 C C . LEU A 1 78 ? -3.633 9.755 -3.840 1.00 83.75 78 LEU A C 1
ATOM 619 O O . LEU A 1 78 ? -4.222 9.015 -3.057 1.00 83.75 78 LEU A O 1
ATOM 623 N N . ILE A 1 79 ? -4.247 10.742 -4.495 1.00 87.38 79 ILE A N 1
ATOM 624 C CA . ILE A 1 79 ? -5.680 11.036 -4.354 1.00 87.38 79 ILE A CA 1
ATOM 625 C C . ILE A 1 79 ? -6.524 9.874 -4.894 1.00 87.38 79 ILE A C 1
ATOM 627 O O . ILE A 1 79 ? -7.485 9.460 -4.248 1.00 87.38 79 ILE A O 1
ATOM 631 N N . SER A 1 80 ? -6.138 9.300 -6.035 1.00 85.06 80 SER A N 1
ATOM 632 C CA . SER A 1 80 ? -6.859 8.181 -6.662 1.00 85.06 80 SER A CA 1
ATOM 633 C C . SER A 1 80 ? -6.835 6.909 -5.810 1.00 85.06 80 SER A C 1
ATOM 635 O O . SER A 1 80 ? -7.800 6.149 -5.805 1.00 85.06 80 SER A O 1
ATOM 637 N N . TYR A 1 81 ? -5.750 6.681 -5.067 1.00 84.88 81 TYR A N 1
ATOM 638 C CA . TYR A 1 81 ? -5.585 5.525 -4.179 1.00 84.88 81 TYR A CA 1
ATOM 639 C C . TYR A 1 81 ? -5.785 5.862 -2.696 1.00 84.88 81 TYR A C 1
ATOM 641 O O . TYR A 1 81 ? -5.518 5.025 -1.829 1.00 84.88 81 TYR A O 1
ATOM 649 N N . LEU A 1 82 ? -6.294 7.057 -2.383 1.00 87.62 82 LEU A N 1
ATOM 650 C CA . LEU A 1 82 ? -6.478 7.525 -1.012 1.00 87.62 82 LEU A CA 1
ATOM 651 C C . LEU A 1 82 ? -7.292 6.547 -0.143 1.00 87.62 82 LEU A C 1
ATOM 653 O O . LEU A 1 82 ? -6.860 6.302 0.984 1.00 87.62 82 LEU A O 1
ATOM 657 N N . PRO A 1 83 ? -8.385 5.909 -0.625 1.00 84.94 83 PRO A N 1
ATOM 658 C CA . PRO A 1 83 ? -9.115 4.920 0.174 1.00 84.94 83 PRO A CA 1
ATOM 659 C C . PRO A 1 83 ? -8.242 3.740 0.624 1.00 84.94 83 PRO A C 1
ATOM 661 O O . PRO A 1 83 ? -8.326 3.309 1.773 1.00 84.94 83 PRO A O 1
ATOM 664 N N . VAL A 1 84 ? -7.352 3.255 -0.249 1.00 85.44 84 VAL A N 1
ATOM 665 C CA . VAL A 1 84 ? -6.423 2.154 0.056 1.00 85.44 84 VAL A CA 1
ATOM 666 C C . VAL A 1 84 ? -5.389 2.600 1.087 1.00 85.44 84 VAL A C 1
ATOM 668 O O . VAL A 1 84 ? -5.113 1.878 2.045 1.00 85.44 84 VAL A O 1
ATOM 671 N N . VAL A 1 85 ? -4.843 3.807 0.927 1.00 88.06 85 VAL A N 1
ATOM 672 C CA . VAL A 1 85 ? -3.875 4.375 1.875 1.00 88.06 85 VAL A CA 1
ATOM 673 C C . VAL A 1 85 ? -4.511 4.551 3.254 1.00 88.06 85 VAL A C 1
ATOM 675 O O . VAL A 1 85 ? -3.927 4.131 4.251 1.00 88.06 85 VAL A O 1
ATOM 678 N N . VAL A 1 86 ? -5.727 5.099 3.321 1.00 89.50 86 VAL A N 1
ATOM 679 C CA . VAL A 1 86 ? -6.484 5.257 4.572 1.00 89.50 86 VAL A CA 1
ATOM 680 C C . VAL A 1 86 ? -6.748 3.900 5.226 1.00 89.50 86 VAL A C 1
ATOM 682 O O . VAL A 1 86 ? -6.559 3.761 6.436 1.00 89.50 86 VAL A O 1
ATOM 685 N N . LEU A 1 87 ? -7.115 2.877 4.451 1.00 87.12 87 LEU A N 1
ATOM 686 C CA . LEU A 1 87 ? -7.318 1.521 4.965 1.00 87.12 87 LEU A CA 1
ATOM 687 C C . LEU A 1 87 ? -6.033 0.948 5.587 1.00 87.12 87 LEU A C 1
ATOM 689 O O . LEU A 1 87 ? -6.057 0.460 6.715 1.00 87.12 87 LEU A O 1
ATOM 693 N N . ILE A 1 88 ? -4.896 1.051 4.895 1.00 89.00 88 ILE A N 1
ATOM 694 C CA . ILE A 1 88 ? -3.603 0.563 5.400 1.00 89.00 88 ILE A CA 1
ATOM 695 C C . ILE A 1 88 ? -3.195 1.317 6.670 1.00 89.00 88 ILE A C 1
ATOM 697 O O . ILE A 1 88 ? -2.852 0.701 7.680 1.00 89.00 88 ILE A O 1
ATOM 701 N N . VAL A 1 89 ? -3.254 2.650 6.638 1.00 92.56 89 VAL A N 1
ATOM 702 C CA . VAL A 1 89 ? -2.860 3.504 7.766 1.00 92.56 89 VAL A CA 1
ATOM 703 C C . VAL A 1 89 ? -3.759 3.259 8.977 1.00 92.56 89 VAL A C 1
ATOM 705 O O . VAL A 1 89 ? -3.252 3.098 10.085 1.00 92.56 89 VAL A O 1
ATOM 708 N N . SER A 1 90 ? -5.076 3.164 8.784 1.00 90.31 90 SER A N 1
ATOM 709 C CA . SER A 1 90 ? -6.010 2.836 9.867 1.00 90.31 90 SER A CA 1
ATOM 710 C C . SER A 1 90 ? -5.751 1.444 10.447 1.00 90.31 90 SER A C 1
ATOM 712 O O . SER A 1 90 ? -5.731 1.298 11.669 1.00 90.31 90 SER A O 1
ATOM 714 N N . GLY A 1 91 ? -5.450 0.446 9.609 1.00 89.44 91 GLY A N 1
ATOM 715 C CA . GLY A 1 91 ? -5.033 -0.884 10.056 1.00 89.44 91 GLY A CA 1
ATOM 716 C C . GLY A 1 91 ? -3.785 -0.840 10.939 1.00 89.44 91 GLY A C 1
ATOM 717 O O . GLY A 1 91 ? -3.767 -1.439 12.017 1.00 89.44 91 GLY A O 1
ATOM 718 N N . TYR A 1 92 ? -2.773 -0.065 10.543 1.00 92.31 92 TYR A N 1
ATOM 719 C CA . TYR A 1 92 ? -1.584 0.145 11.368 1.00 92.31 92 TYR A CA 1
ATOM 720 C C . TYR A 1 92 ? -1.907 0.858 12.683 1.00 92.31 92 TYR A C 1
ATOM 722 O O . TYR A 1 92 ? -1.499 0.376 13.737 1.00 92.31 92 TYR A O 1
ATOM 730 N N . ILE A 1 93 ? -2.672 1.952 12.657 1.00 93.12 93 ILE A N 1
ATOM 731 C CA . ILE A 1 93 ? -3.068 2.684 13.872 1.00 93.12 93 ILE A CA 1
ATOM 732 C C . ILE A 1 93 ? -3.789 1.751 14.855 1.00 93.12 93 ILE A C 1
ATOM 734 O O . ILE A 1 93 ? -3.455 1.725 16.040 1.00 93.12 93 ILE A O 1
ATOM 738 N N . LEU A 1 94 ? -4.733 0.939 14.371 1.00 88.81 94 LEU A N 1
ATOM 739 C CA . LEU A 1 94 ? -5.450 -0.040 15.192 1.00 88.81 94 LEU A CA 1
ATOM 740 C C . LEU A 1 94 ? -4.517 -1.119 15.760 1.00 88.81 94 LEU A C 1
ATOM 742 O O . LEU 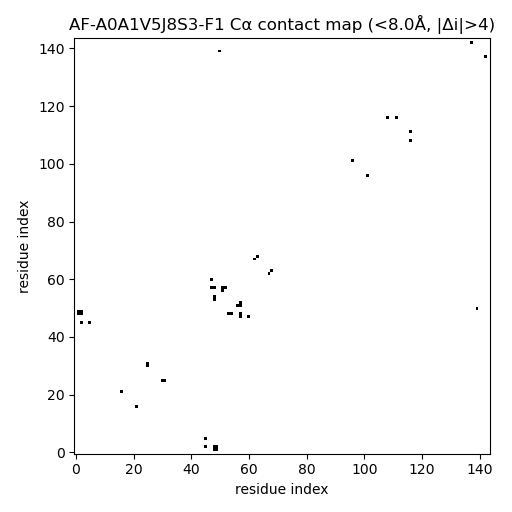A 1 94 ? -4.678 -1.540 16.911 1.00 88.81 94 LEU A O 1
ATOM 746 N N . HIS A 1 95 ? -3.526 -1.560 14.983 1.00 90.31 95 HIS A N 1
ATOM 747 C CA . HIS A 1 95 ? -2.543 -2.535 15.445 1.00 90.31 95 HIS A CA 1
ATOM 748 C C . HIS A 1 95 ? -1.671 -1.961 16.571 1.00 90.31 95 HIS A C 1
ATOM 750 O O . HIS A 1 95 ? -1.552 -2.585 17.629 1.00 90.31 95 HIS A O 1
ATOM 756 N N . PHE A 1 96 ? -1.162 -0.742 16.374 1.00 93.00 96 PHE A N 1
ATOM 757 C CA . PHE A 1 96 ? -0.305 -0.017 17.315 1.00 93.00 96 PHE A CA 1
ATOM 758 C C . PHE A 1 96 ? -1.043 0.566 18.530 1.00 93.00 96 PHE A C 1
ATOM 760 O O . PHE A 1 96 ? -0.399 1.062 19.454 1.00 93.00 96 PHE A O 1
ATOM 767 N N . LEU A 1 97 ? -2.376 0.490 18.575 1.00 90.81 97 LEU A N 1
ATOM 768 C CA . LEU A 1 97 ? -3.157 0.971 19.712 1.00 90.81 97 LEU A CA 1
ATOM 769 C C . LEU A 1 97 ? -2.796 0.193 21.001 1.00 90.81 97 LEU A C 1
ATOM 771 O O . LEU A 1 97 ? -2.807 -1.048 20.989 1.00 90.81 97 LEU A O 1
ATOM 775 N N . PRO A 1 98 ? -2.522 0.879 22.128 1.00 89.25 98 PRO A N 1
ATOM 776 C CA . PRO A 1 98 ? -2.174 0.228 23.387 1.00 89.25 98 PRO A CA 1
ATOM 777 C C . PRO A 1 98 ? -3.340 -0.596 23.949 1.00 89.25 98 PRO A C 1
ATOM 779 O O . PRO A 1 98 ? -4.516 -0.289 23.740 1.00 89.25 98 PRO A O 1
ATOM 782 N N . VAL A 1 99 ? -3.008 -1.650 24.701 1.00 87.06 99 VAL A N 1
ATOM 783 C CA . VAL A 1 99 ? -3.977 -2.626 25.238 1.00 87.06 99 VAL A CA 1
ATOM 784 C C . VAL A 1 99 ? -5.055 -1.959 26.101 1.00 87.06 99 VAL A C 1
ATOM 786 O O . VAL A 1 99 ? -6.221 -2.329 26.025 1.00 87.06 99 VAL A O 1
ATOM 789 N N . THR A 1 100 ? -4.698 -0.918 26.854 1.00 89.25 100 THR A N 1
ATOM 790 C CA . THR A 1 100 ? -5.626 -0.151 27.704 1.00 89.25 100 THR A CA 1
ATOM 791 C C . THR A 1 100 ? -6.779 0.471 26.917 1.00 89.25 100 THR A C 1
ATOM 793 O O . THR A 1 100 ? -7.918 0.482 27.381 1.00 89.25 100 THR A O 1
ATOM 796 N N . VAL A 1 101 ? -6.509 0.947 25.701 1.00 88.19 101 VAL A N 1
ATOM 797 C CA . VAL A 1 101 ? -7.520 1.548 24.825 1.00 88.19 101 VAL A CA 1
ATOM 798 C C . VAL A 1 101 ? -8.429 0.466 24.239 1.00 88.19 101 VAL A C 1
ATOM 800 O O . VAL A 1 101 ? -9.647 0.640 24.202 1.00 88.19 101 VAL A O 1
ATOM 803 N N . LYS A 1 102 ? -7.859 -0.685 23.857 1.00 87.19 102 LYS A N 1
ATOM 804 C CA . LYS A 1 102 ? -8.621 -1.844 23.359 1.00 87.19 102 LYS A CA 1
ATOM 805 C C . LYS A 1 102 ? -9.596 -2.369 24.423 1.00 87.19 102 LYS A C 1
ATOM 807 O O . LYS A 1 102 ? -10.768 -2.592 24.121 1.00 87.19 102 LYS A O 1
ATOM 812 N N . GLU A 1 103 ? -9.151 -2.476 25.675 1.00 89.94 103 GLU A N 1
ATOM 813 C CA . GLU A 1 103 ? -10.009 -2.889 26.794 1.00 89.94 103 GLU A CA 1
ATOM 814 C C . GLU A 1 103 ? -11.073 -1.838 27.155 1.00 89.94 103 GLU A C 1
ATOM 816 O O . GLU A 1 103 ? -12.186 -2.203 27.531 1.00 89.94 103 GLU A O 1
ATOM 821 N N . SER A 1 104 ? -10.792 -0.542 26.978 1.00 90.50 104 SER A N 1
ATOM 822 C CA . SER A 1 104 ? -11.771 0.527 27.230 1.00 90.50 104 SER A CA 1
ATOM 823 C C . SER A 1 104 ? -12.989 0.436 26.299 1.00 90.50 104 SER A C 1
ATOM 825 O O . SER A 1 104 ? -14.130 0.401 26.770 1.00 90.50 104 SER A O 1
ATOM 827 N N . TYR A 1 105 ? -12.776 0.309 24.983 1.00 87.88 105 TYR A N 1
ATOM 828 C CA . TYR A 1 105 ? -13.885 0.168 24.028 1.00 87.88 105 TYR A CA 1
ATOM 829 C C . TYR A 1 105 ? -14.644 -1.153 24.202 1.00 87.88 105 TYR A C 1
ATOM 831 O O . TYR A 1 105 ? -15.869 -1.179 24.078 1.00 87.88 105 TYR A O 1
ATOM 839 N N . ARG A 1 106 ? -13.944 -2.237 24.561 1.00 89.50 106 ARG A N 1
ATOM 840 C CA . ARG A 1 106 ? -14.574 -3.511 24.933 1.00 89.50 106 ARG A CA 1
ATOM 841 C C . ARG A 1 106 ? -15.474 -3.351 26.160 1.00 89.50 106 ARG A C 1
ATOM 843 O O . ARG A 1 106 ? -16.622 -3.788 26.139 1.00 89.50 106 ARG A O 1
ATOM 850 N N . GLY A 1 107 ? -14.975 -2.700 27.210 1.00 90.00 107 GLY A N 1
ATOM 851 C CA . GLY A 1 107 ? -15.731 -2.427 28.430 1.00 90.00 107 GLY A CA 1
ATOM 852 C C . GLY A 1 107 ? -16.957 -1.549 28.179 1.00 90.00 107 GLY A C 1
ATOM 853 O O . GLY A 1 107 ? -18.025 -1.826 28.724 1.00 90.00 107 GLY A O 1
ATOM 854 N N . LEU A 1 108 ? -16.834 -0.539 27.313 1.00 91.62 108 LEU A N 1
ATOM 855 C CA . LEU A 1 108 ? -17.962 0.287 26.884 1.00 91.62 108 LEU A CA 1
ATOM 856 C C . LEU A 1 108 ? -19.016 -0.551 26.151 1.00 91.62 108 LEU A C 1
ATOM 858 O O . LEU A 1 108 ? -20.190 -0.474 26.499 1.00 91.62 108 LEU A O 1
ATOM 862 N N . PHE A 1 109 ? -18.600 -1.389 25.197 1.00 92.25 109 PHE A N 1
ATOM 863 C CA . PHE A 1 109 ? -19.510 -2.247 24.438 1.00 92.25 109 PHE A CA 1
ATOM 864 C C . PHE A 1 109 ? -20.280 -3.225 25.336 1.00 92.25 109 PHE A C 1
ATOM 866 O O . PHE A 1 109 ? -21.488 -3.385 25.178 1.00 92.25 109 PHE A O 1
ATOM 873 N N . ILE A 1 110 ? -19.615 -3.828 26.328 1.00 92.62 110 ILE A N 1
ATOM 874 C CA . ILE A 1 110 ? -20.245 -4.756 27.285 1.00 92.62 110 ILE A CA 1
ATOM 875 C C . ILE A 1 110 ? -21.319 -4.058 28.134 1.00 92.62 110 ILE A C 1
ATOM 877 O O . ILE A 1 110 ? -22.313 -4.681 28.494 1.00 92.62 110 ILE A O 1
ATOM 881 N N . ARG A 1 111 ? -21.139 -2.769 28.441 1.00 94.00 111 ARG A N 1
ATOM 882 C CA . ARG A 1 111 ? -22.089 -1.981 29.245 1.00 94.00 111 ARG A CA 1
ATOM 883 C C . ARG A 1 111 ? -23.298 -1.478 28.455 1.00 94.00 111 ARG A C 1
ATOM 885 O O . ARG A 1 111 ? -24.225 -0.945 29.062 1.00 94.00 111 ARG A O 1
ATOM 892 N N . LEU A 1 112 ? -23.293 -1.599 27.128 1.00 93.75 112 LEU A N 1
ATOM 893 C CA . LEU A 1 112 ? -24.422 -1.183 26.302 1.00 93.75 112 LEU A CA 1
ATOM 894 C C . LEU A 1 112 ? -25.629 -2.116 26.505 1.00 93.75 112 LEU A C 1
ATOM 896 O O . LEU A 1 112 ? -25.450 -3.324 26.668 1.00 93.75 112 LEU A O 1
ATOM 900 N N . PRO A 1 113 ? -26.868 -1.593 26.441 1.00 95.00 113 PRO A N 1
ATOM 901 C CA . PRO A 1 113 ? -28.060 -2.433 26.442 1.00 95.00 113 PRO A CA 1
ATOM 902 C C . PRO A 1 113 ? -28.074 -3.351 25.212 1.00 95.00 113 PRO A C 1
ATOM 904 O O . PRO A 1 113 ? -27.572 -2.983 24.147 1.00 95.00 113 PRO A O 1
ATOM 907 N N . LEU A 1 114 ? -28.708 -4.522 25.335 1.00 94.06 114 LEU A N 1
ATOM 908 C CA . LEU A 1 114 ? -28.716 -5.561 24.295 1.00 94.06 114 LEU A CA 1
ATOM 909 C C . LEU A 1 114 ? -29.137 -5.026 22.914 1.00 94.06 114 LEU A C 1
ATOM 911 O O . LEU A 1 114 ? -28.519 -5.352 21.904 1.00 94.06 114 LEU A O 1
ATOM 915 N N . ALA A 1 115 ? -30.149 -4.154 22.872 1.00 95.38 115 ALA A N 1
ATOM 916 C CA . ALA A 1 115 ? -30.609 -3.533 21.631 1.00 95.38 115 ALA A CA 1
ATOM 917 C C . ALA A 1 115 ? -29.506 -2.709 20.939 1.00 95.38 115 ALA A C 1
ATOM 919 O O . ALA A 1 115 ? -29.349 -2.786 19.723 1.00 95.38 115 ALA A O 1
ATOM 920 N N . ALA A 1 116 ? -28.701 -1.965 21.702 1.00 94.31 116 ALA A N 1
ATOM 921 C CA . ALA A 1 116 ? -27.594 -1.185 21.155 1.00 94.31 116 ALA A CA 1
ATOM 922 C C . ALA A 1 116 ? -26.445 -2.085 20.674 1.00 94.31 116 ALA A C 1
ATOM 924 O O . ALA A 1 116 ? -25.884 -1.827 19.612 1.00 94.31 116 ALA A O 1
ATOM 925 N N . GLN A 1 117 ? -26.132 -3.168 21.394 1.00 94.12 117 GLN A N 1
ATOM 926 C CA . GLN A 1 117 ? -25.133 -4.148 20.945 1.00 94.12 117 GLN A CA 1
ATOM 927 C C . GLN A 1 117 ? -25.530 -4.792 19.611 1.00 94.12 117 GLN A C 1
ATOM 929 O O . GLN A 1 117 ? -24.700 -4.891 18.707 1.00 94.12 117 GLN A O 1
ATOM 934 N N . LEU A 1 118 ? -26.805 -5.172 19.465 1.00 95.50 118 LEU A N 1
ATOM 935 C CA . LEU A 1 118 ? -27.344 -5.731 18.223 1.00 95.50 118 LEU A CA 1
ATOM 936 C C . LEU A 1 118 ? -27.288 -4.727 17.068 1.00 95.50 118 LEU A C 1
ATOM 938 O O . LEU A 1 118 ? -26.882 -5.093 15.967 1.00 95.50 118 LEU A O 1
ATOM 942 N N . LEU A 1 119 ? -27.637 -3.461 17.315 1.00 96.50 119 LEU A N 1
ATOM 943 C CA . LEU A 1 119 ? -27.541 -2.408 16.301 1.00 96.50 119 LEU A CA 1
ATOM 944 C C . LEU A 1 119 ? -26.097 -2.180 15.843 1.00 96.50 119 LEU A C 1
ATOM 946 O O . LEU A 1 119 ? -25.850 -2.077 14.643 1.00 96.50 119 LEU A O 1
ATOM 950 N N . VAL A 1 120 ? -25.138 -2.151 16.772 1.00 95.12 120 VAL A N 1
ATOM 951 C CA . VAL A 1 120 ? -23.712 -2.019 16.439 1.00 95.12 120 VAL A CA 1
ATOM 952 C C . VAL A 1 120 ? -23.228 -3.227 15.636 1.00 95.12 120 VAL A C 1
ATOM 954 O O . VAL A 1 120 ? -22.577 -3.049 14.608 1.00 95.12 120 VAL A O 1
ATOM 957 N N . ALA A 1 121 ? -23.574 -4.449 16.049 1.00 94.00 121 ALA A N 1
ATOM 958 C CA . ALA A 1 121 ? -23.199 -5.664 15.327 1.00 94.00 121 ALA A CA 1
ATOM 959 C C . ALA A 1 121 ? -23.776 -5.688 13.902 1.00 94.00 121 ALA A C 1
ATOM 961 O O . ALA A 1 121 ? -23.055 -5.991 12.949 1.00 94.00 121 ALA A O 1
ATOM 962 N N . LEU A 1 122 ? -25.047 -5.305 13.740 1.00 96.31 122 LEU A N 1
ATOM 963 C CA . LEU A 1 122 ? -25.693 -5.192 12.434 1.00 96.31 122 LEU A CA 1
ATOM 964 C C . LEU A 1 122 ? -25.021 -4.125 11.562 1.00 96.31 122 LEU A C 1
ATOM 966 O O . LEU A 1 122 ? -24.749 -4.378 10.390 1.00 96.31 122 LEU A O 1
ATOM 970 N N . ALA A 1 123 ? -24.711 -2.955 12.125 1.00 95.38 123 ALA A N 1
ATOM 971 C CA . ALA A 1 123 ? -24.022 -1.888 11.405 1.00 95.38 123 ALA A CA 1
ATOM 972 C C . ALA A 1 123 ? -22.640 -2.341 10.904 1.00 95.38 123 ALA A C 1
ATOM 974 O O . ALA A 1 123 ? -22.300 -2.108 9.744 1.00 95.38 123 ALA A O 1
ATOM 975 N N . VAL A 1 124 ? -21.871 -3.046 11.742 1.00 93.31 124 VAL A N 1
ATOM 976 C CA . VAL A 1 124 ? -20.574 -3.623 11.354 1.00 93.31 124 VAL A CA 1
ATOM 977 C C . VAL A 1 124 ? -20.748 -4.677 10.258 1.00 93.31 124 VAL A C 1
ATOM 979 O O . VAL A 1 124 ? -20.014 -4.647 9.274 1.00 93.31 124 VAL A O 1
ATOM 982 N N . ALA A 1 125 ? -21.735 -5.569 10.371 1.00 92.44 125 ALA A N 1
ATOM 983 C CA . ALA A 1 125 ? -22.003 -6.582 9.350 1.00 92.44 125 ALA A CA 1
ATOM 984 C C . ALA A 1 125 ? -22.372 -5.960 7.990 1.00 92.44 125 ALA A C 1
ATOM 986 O O . ALA A 1 125 ? -21.851 -6.382 6.957 1.00 92.44 125 ALA A O 1
ATOM 987 N N . LEU A 1 126 ? -23.216 -4.922 7.981 1.00 93.00 126 LEU A N 1
ATOM 988 C CA . LEU A 1 126 ? -23.573 -4.187 6.763 1.00 93.00 126 LEU A CA 1
ATOM 989 C C . LEU A 1 126 ? -22.370 -3.454 6.158 1.00 93.00 126 LEU A C 1
ATOM 991 O O . LEU A 1 126 ? -22.212 -3.448 4.937 1.00 93.00 126 LEU A O 1
ATOM 995 N N . LEU A 1 127 ? -21.507 -2.868 6.993 1.00 88.94 127 LEU A N 1
ATOM 996 C CA . LEU A 1 127 ? -20.268 -2.234 6.544 1.00 88.94 127 LEU A CA 1
ATOM 997 C C . LEU A 1 127 ? -19.338 -3.258 5.885 1.00 88.94 127 LEU A C 1
ATOM 999 O O . LEU A 1 127 ? -18.856 -3.020 4.779 1.00 88.94 127 LEU A O 1
ATOM 1003 N N . LEU A 1 128 ? -19.137 -4.417 6.516 1.00 86.50 128 LEU A N 1
ATOM 1004 C CA . LEU A 1 128 ? -18.325 -5.500 5.955 1.00 86.50 128 LEU A CA 1
ATOM 1005 C C . LEU A 1 128 ? -18.913 -6.039 4.649 1.00 86.50 128 LEU A C 1
ATOM 1007 O O . LEU A 1 128 ? -18.161 -6.297 3.715 1.00 86.50 128 LEU A O 1
ATOM 1011 N N . TYR A 1 129 ? -20.240 -6.157 4.550 1.00 87.31 129 TYR A N 1
ATOM 1012 C CA . TYR A 1 129 ? -20.905 -6.548 3.308 1.00 87.31 129 TYR A CA 1
ATOM 1013 C C . TYR A 1 129 ? -20.648 -5.538 2.184 1.00 87.31 129 TYR A C 1
ATOM 1015 O O . TYR A 1 129 ? -20.286 -5.926 1.076 1.00 87.31 129 TYR A O 1
ATOM 1023 N N . LYS A 1 130 ? -20.781 -4.237 2.471 1.00 84.06 130 LYS A N 1
ATOM 1024 C CA . LYS A 1 130 ? -20.518 -3.179 1.488 1.00 84.06 1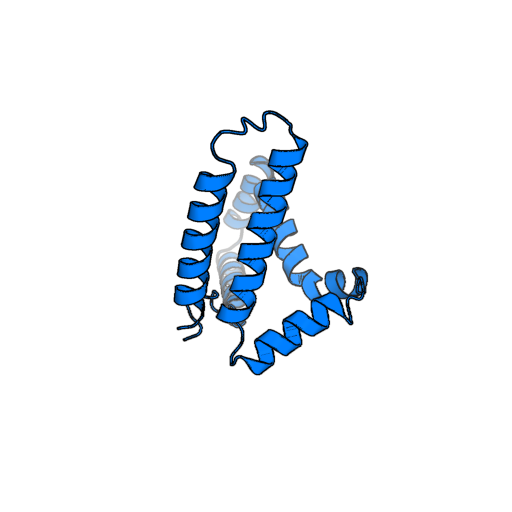30 LYS A CA 1
ATOM 1025 C C . LYS A 1 130 ? -19.072 -3.210 0.998 1.00 84.06 130 LYS A C 1
ATOM 1027 O O . LYS A 1 130 ? -18.861 -3.221 -0.210 1.00 84.06 130 LYS A O 1
ATOM 1032 N N . VAL A 1 131 ? -18.106 -3.307 1.910 1.00 79.25 131 VAL A N 1
ATOM 1033 C CA . VAL A 1 131 ? -16.675 -3.363 1.565 1.00 79.25 131 VAL A CA 1
ATOM 1034 C C . VAL A 1 131 ? -16.320 -4.657 0.824 1.00 79.25 131 VAL A C 1
ATOM 1036 O O . VAL A 1 131 ? -15.608 -4.617 -0.172 1.00 79.25 131 VAL A O 1
ATOM 1039 N N . GLY A 1 132 ? -16.836 -5.807 1.264 1.00 68.94 132 GLY A N 1
ATOM 1040 C CA . GLY A 1 132 ? -16.557 -7.105 0.642 1.00 68.94 132 GLY A CA 1
ATOM 1041 C C . GLY A 1 132 ? -17.229 -7.315 -0.719 1.00 68.94 132 GLY A C 1
ATOM 1042 O O . GLY A 1 132 ? -16.844 -8.224 -1.449 1.00 68.94 132 GLY A O 1
ATOM 1043 N N . SER A 1 133 ? -18.229 -6.496 -1.060 1.00 61.62 133 SER A N 1
ATOM 1044 C CA . SER A 1 133 ? -18.926 -6.555 -2.351 1.00 61.62 133 SER A CA 1
ATOM 1045 C C . SER A 1 133 ? -18.204 -5.822 -3.486 1.00 61.62 133 SER A C 1
ATOM 1047 O O . SER A 1 133 ? -18.533 -6.039 -4.653 1.00 61.62 133 SER A O 1
ATOM 1049 N N . GLU A 1 134 ? -17.210 -4.983 -3.176 1.00 60.41 134 GLU A N 1
ATOM 1050 C CA . GLU A 1 134 ? -16.330 -4.430 -4.204 1.00 60.41 134 GLU A CA 1
ATOM 1051 C C . GLU A 1 134 ? -15.431 -5.546 -4.744 1.00 60.41 134 GLU A C 1
ATOM 1053 O O . GLU A 1 134 ? -14.878 -6.338 -3.983 1.00 60.41 134 GLU A O 1
ATOM 1058 N N . VAL A 1 135 ? -15.323 -5.639 -6.074 1.00 54.50 135 VAL A N 1
ATOM 1059 C CA . VAL A 1 135 ? -14.586 -6.701 -6.769 1.00 54.50 135 VAL A CA 1
ATOM 1060 C C . VAL A 1 135 ? -13.152 -6.731 -6.251 1.00 54.50 135 VAL A C 1
ATOM 1062 O O . VAL A 1 135 ? -12.312 -5.938 -6.683 1.00 54.50 135 VAL A O 1
ATOM 1065 N N . VAL A 1 136 ? -12.860 -7.665 -5.339 1.00 56.53 136 VAL A N 1
ATOM 1066 C CA . VAL A 1 136 ? -11.490 -8.023 -4.976 1.00 56.53 136 VAL A CA 1
ATOM 1067 C C . VAL A 1 136 ? -10.824 -8.383 -6.288 1.00 56.53 136 VAL A C 1
ATOM 1069 O O . VAL A 1 136 ? -11.179 -9.388 -6.904 1.00 56.53 136 VAL A O 1
ATOM 1072 N N . GLN A 1 137 ? -9.931 -7.516 -6.771 1.00 55.81 137 GLN A N 1
ATOM 1073 C CA . GLN A 1 137 ? -9.260 -7.752 -8.039 1.00 55.81 137 GLN A CA 1
ATOM 1074 C C . GLN A 1 137 ? -8.600 -9.128 -7.938 1.00 55.81 137 GLN A C 1
ATOM 1076 O O . GLN A 1 137 ? -7.739 -9.303 -7.070 1.00 55.81 137 GLN A O 1
ATOM 1081 N N . PRO A 1 138 ? -9.000 -10.104 -8.779 1.00 57.09 138 PRO A N 1
ATOM 1082 C CA . PRO A 1 138 ? -8.441 -11.434 -8.682 1.00 57.09 138 PRO A CA 1
ATOM 1083 C C . PRO A 1 138 ? -6.932 -11.309 -8.811 1.00 57.09 138 PRO A C 1
ATOM 1085 O O . PRO A 1 138 ? -6.436 -10.585 -9.692 1.00 57.09 138 PRO A O 1
ATOM 1088 N N . PHE A 1 139 ? -6.224 -11.978 -7.898 1.00 57.75 139 PHE A N 1
ATOM 1089 C CA . PHE A 1 139 ? -4.770 -12.048 -7.922 1.00 57.75 139 PHE A CA 1
ATOM 1090 C C . PHE A 1 139 ? -4.322 -12.504 -9.316 1.00 57.75 139 PHE A C 1
ATOM 1092 O O . PHE A 1 139 ? -5.066 -13.198 -10.000 1.00 57.75 139 PHE A O 1
ATOM 1099 N N . ILE A 1 140 ? -3.121 -12.116 -9.751 1.00 56.00 140 ILE A N 1
ATOM 1100 C CA . ILE A 1 140 ? -2.619 -12.317 -11.128 1.00 56.00 140 ILE A CA 1
ATOM 1101 C C . ILE A 1 140 ? -2.815 -13.756 -11.660 1.00 56.00 140 ILE A C 1
ATOM 1103 O O . ILE A 1 140 ? -3.011 -13.941 -12.856 1.00 56.00 140 ILE A O 1
ATOM 1107 N N . TYR A 1 141 ? -2.840 -14.758 -10.778 1.00 52.53 141 TYR A N 1
ATOM 1108 C CA . TYR A 1 141 ? -3.072 -16.164 -11.113 1.00 52.53 141 TYR A CA 1
ATOM 1109 C C . TYR A 1 141 ? -4.539 -16.599 -11.208 1.00 52.53 141 TYR A C 1
ATOM 1111 O O . TYR A 1 141 ? -4.768 -17.753 -11.500 1.00 52.53 141 TYR A O 1
ATOM 1119 N N . PHE A 1 142 ? -5.530 -15.751 -10.952 1.00 56.12 142 PHE A N 1
A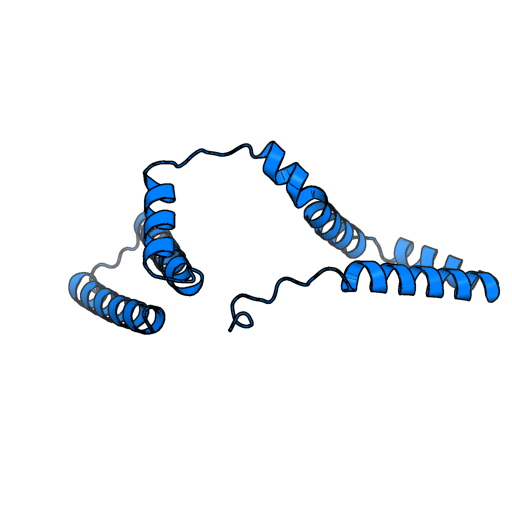TOM 1120 C CA . PHE A 1 142 ? -6.958 -16.106 -11.011 1.00 56.12 142 PHE A CA 1
ATOM 1121 C C . PHE A 1 142 ? -7.678 -15.412 -12.177 1.00 56.12 142 PHE A C 1
ATOM 1123 O O . PHE A 1 142 ? -8.884 -15.197 -12.127 1.00 56.12 142 PHE A O 1
ATOM 1130 N N . ARG A 1 143 ? -6.926 -14.996 -13.206 1.00 52.69 143 ARG A N 1
ATOM 1131 C CA . ARG A 1 143 ? -7.433 -14.292 -14.399 1.00 52.69 143 ARG A CA 1
ATOM 1132 C C . ARG A 1 143 ? -7.335 -15.124 -15.680 1.00 52.69 143 ARG A C 1
ATOM 1134 O O . ARG A 1 143 ? -7.054 -14.569 -16.740 1.00 52.69 143 ARG A O 1
ATOM 1141 N N . PHE A 1 144 ? -7.510 -16.435 -15.563 1.00 56.09 144 PHE A N 1
ATOM 1142 C CA . PHE A 1 144 ? -7.693 -17.324 -16.710 1.00 56.09 144 PHE A CA 1
ATOM 1143 C C . PHE A 1 144 ? -9.172 -17.619 -16.938 1.00 56.09 144 PHE A C 1
ATOM 1145 O O . PHE A 1 144 ? -9.920 -17.660 -15.936 1.00 56.09 144 PHE A O 1
#

Sequence (144 aa):
MVWGGLHGVALVVEKIWSWLFGKVSVRKRGAHIAGILITFNFVSFMWIFFRAGNMEQAVIMINQIFSSFSPGDYGLVLISYLPVVVLIVSGYILHFLPVTVKESYRGLFIRLPLAAQLLVALAVALLLYKVGSEVVQPFIYFRF